Protein AF-A0A6V7M4A4-F1 (afdb_monomer_lite)

Secondary structure (DSSP, 8-state):
---------HHHH-TTEEEEEEE-TT--EEEEEEEEE-SSEEEEEETTSPPEEEEGGGEEEEEEETTEEEEEE-TTSTT-SEEEEEE-TTHHHHHHHHHHHH-

InterPro domains:
  IPR002404 IRS-type PTB domain [PF02174] (30-103)
  IPR002404 IRS-type PTB domain [PS51064] (10-103)
  IPR002404 IRS-type PTB domain [SM00310] (15-103)
  IPR011993 PH-like domain superfamily [G3DSA:2.30.29.30] (2-103)
  IPR038742 FRS2, PTB domain [cd01202] (12-103)
  IPR050996 Docking Protein Family (DOK) [PTHR21258] (32-103)

Organism: NCBI:txid1563983

Radius of gyration: 14.36 Å; chains: 1; bounding box: 38×28×46 Å

Structure (mmCIF, N/CA/C/O backbone):
data_AF-A0A6V7M4A4-F1
#
_entry.id   AF-A0A6V7M4A4-F1
#
loop_
_atom_site.group_PDB
_atom_site.id
_atom_site.type_symbol
_atom_site.label_atom_id
_atom_site.label_alt_id
_atom_site.label_comp_id
_atom_site.label_asym_id
_atom_site.label_entity_id
_atom_site.label_seq_id
_atom_site.pdbx_PDB_ins_code
_atom_site.Cartn_x
_atom_site.Cartn_y
_atom_site.Cartn_z
_atom_site.occupancy
_atom_site.B_iso_or_equiv
_atom_site.auth_seq_id
_atom_site.auth_comp_id
_atom_site.auth_asym_id
_atom_site.auth_atom_id
_atom_site.pdbx_PDB_model_num
ATOM 1 N N . MET A 1 1 ? 20.44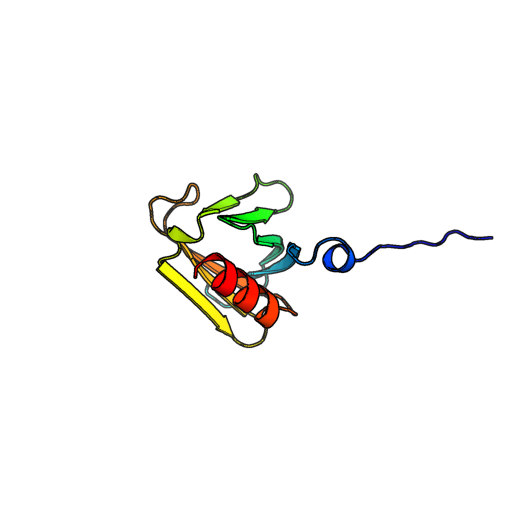4 -15.834 34.742 1.00 57.62 1 MET A N 1
ATOM 2 C CA . MET A 1 1 ? 20.028 -16.437 33.457 1.00 57.62 1 MET A CA 1
ATOM 3 C C . MET A 1 1 ? 18.614 -15.976 33.172 1.00 57.62 1 MET A C 1
ATOM 5 O O . MET A 1 1 ? 17.781 -16.136 34.049 1.00 57.62 1 MET A O 1
ATOM 9 N N . GLY A 1 2 ? 18.360 -15.350 32.024 1.00 44.31 2 GLY A N 1
ATOM 10 C CA . GLY A 1 2 ? 17.016 -14.867 31.694 1.00 44.31 2 GLY A CA 1
ATOM 11 C C . GLY A 1 2 ? 16.991 -13.750 30.659 1.00 44.31 2 GLY A C 1
ATOM 12 O O . GLY A 1 2 ? 16.258 -12.785 30.820 1.00 44.31 2 GLY A O 1
ATOM 13 N N . CYS A 1 3 ? 17.801 -13.846 29.606 1.00 52.66 3 CYS A N 1
ATOM 14 C CA . CYS A 1 3 ? 17.575 -13.079 28.387 1.00 52.66 3 CYS A CA 1
ATOM 15 C C . CYS A 1 3 ? 16.368 -13.704 27.668 1.00 52.66 3 CYS A C 1
ATOM 17 O O . CYS A 1 3 ? 16.522 -14.518 26.761 1.00 52.66 3 CYS A O 1
ATOM 19 N N . VAL A 1 4 ? 15.153 -13.367 28.109 1.00 48.94 4 VAL A N 1
ATOM 20 C CA . VAL A 1 4 ? 13.940 -13.632 27.328 1.00 48.94 4 VAL A CA 1
ATOM 21 C C . VAL A 1 4 ? 13.927 -12.644 26.176 1.00 48.94 4 VAL A C 1
ATOM 23 O O . VAL A 1 4 ? 13.483 -11.505 26.278 1.00 48.94 4 VAL A O 1
ATOM 26 N N . ASN A 1 5 ? 14.510 -13.095 25.073 1.00 49.03 5 ASN A N 1
ATOM 27 C CA . ASN A 1 5 ? 14.465 -12.448 23.778 1.00 49.03 5 ASN A CA 1
ATOM 28 C C . ASN A 1 5 ? 13.033 -12.589 23.230 1.00 49.03 5 ASN A C 1
ATOM 30 O O . ASN A 1 5 ? 12.795 -13.311 22.265 1.00 49.03 5 ASN A O 1
ATOM 34 N N . SER A 1 6 ? 12.061 -11.944 23.878 1.00 48.03 6 SER A N 1
ATOM 35 C CA . SER A 1 6 ? 10.698 -11.835 23.371 1.00 48.03 6 SER A CA 1
ATOM 36 C C . SER A 1 6 ? 10.734 -10.865 22.201 1.00 48.03 6 SER A C 1
ATOM 38 O O . SER A 1 6 ? 10.448 -9.679 22.337 1.00 48.03 6 SER A O 1
ATOM 40 N N . ARG A 1 7 ? 11.127 -11.364 21.027 1.00 51.69 7 ARG A N 1
ATOM 41 C CA . ARG A 1 7 ? 10.694 -10.763 19.770 1.00 51.69 7 ARG A CA 1
ATOM 42 C C . ARG A 1 7 ? 9.189 -10.992 19.721 1.00 51.69 7 ARG A C 1
ATOM 44 O O . ARG A 1 7 ? 8.749 -11.976 19.148 1.00 51.69 7 ARG A O 1
ATOM 51 N N . THR A 1 8 ? 8.423 -10.164 20.430 1.00 48.88 8 THR A N 1
ATOM 52 C CA . THR A 1 8 ? 6.979 -10.072 20.232 1.00 48.88 8 THR A CA 1
ATOM 53 C C . THR A 1 8 ? 6.791 -9.843 18.747 1.00 48.88 8 THR A C 1
ATOM 55 O O . THR A 1 8 ? 7.244 -8.818 18.222 1.00 48.88 8 THR A O 1
ATOM 58 N N . ASP A 1 9 ? 6.239 -10.840 18.066 1.00 53.22 9 ASP A N 1
ATOM 59 C CA . ASP A 1 9 ? 5.902 -10.724 16.663 1.00 53.22 9 ASP A CA 1
ATOM 60 C C . ASP A 1 9 ? 4.962 -9.517 16.567 1.00 53.22 9 ASP A C 1
ATOM 62 O O . ASP A 1 9 ? 3.990 -9.405 17.314 1.00 53.22 9 ASP A O 1
ATOM 66 N N . ILE A 1 10 ? 5.296 -8.527 15.736 1.00 56.62 10 ILE A N 1
ATOM 67 C CA . ILE A 1 10 ? 4.541 -7.257 15.662 1.00 56.62 10 ILE A CA 1
ATOM 68 C C . ILE A 1 10 ? 3.057 -7.535 15.348 1.00 56.62 10 ILE A C 1
ATOM 70 O O . ILE A 1 10 ? 2.179 -6.764 15.736 1.00 56.62 10 ILE A O 1
ATOM 74 N N . ASN A 1 11 ? 2.802 -8.674 14.702 1.00 52.06 11 ASN A N 1
ATOM 75 C CA . ASN A 1 11 ? 1.493 -9.196 14.346 1.00 52.06 11 ASN A CA 1
ATOM 76 C C . ASN A 1 11 ? 0.648 -9.663 15.558 1.00 52.06 11 ASN A C 1
ATOM 78 O O . ASN A 1 11 ? -0.572 -9.726 15.425 1.00 52.06 11 ASN A O 1
ATOM 82 N N . ASP A 1 12 ? 1.252 -9.985 16.713 1.00 53.69 12 ASP A N 1
ATOM 83 C CA . ASP A 1 12 ? 0.536 -10.347 17.956 1.00 53.69 12 ASP A CA 1
ATOM 84 C C . ASP A 1 12 ? 0.098 -9.112 18.757 1.00 53.69 12 ASP A C 1
ATOM 86 O O . ASP A 1 12 ? -0.881 -9.154 19.499 1.00 53.69 12 ASP A O 1
ATOM 90 N N . LEU A 1 13 ? 0.817 -7.996 18.602 1.00 60.19 13 LEU A N 1
ATOM 91 C CA . LEU A 1 13 ? 0.525 -6.745 19.308 1.00 60.19 13 LEU A CA 1
ATOM 92 C C . LEU A 1 13 ? -0.435 -5.840 18.521 1.00 60.19 13 LEU A C 1
ATOM 94 O O . LEU A 1 13 ? -1.180 -5.061 19.114 1.00 60.19 13 LEU A O 1
ATOM 98 N N . HIS A 1 14 ? -0.424 -5.940 17.189 1.00 69.62 14 HIS A N 1
ATOM 99 C CA . HIS A 1 14 ? -1.228 -5.099 16.309 1.00 69.62 14 HIS A CA 1
ATOM 100 C C . HIS A 1 14 ? -1.940 -5.945 15.244 1.00 69.62 14 HIS A C 1
ATOM 102 O O . HIS A 1 14 ? -1.364 -6.181 14.181 1.00 69.62 14 HIS A O 1
ATOM 108 N N . PRO A 1 15 ? -3.210 -6.346 15.464 1.00 77.50 15 PRO A N 1
ATOM 109 C CA . PRO A 1 15 ? -3.968 -7.153 14.496 1.00 77.50 15 PRO A CA 1
ATOM 110 C C . PRO A 1 15 ? -4.192 -6.443 13.151 1.00 77.50 15 PRO A C 1
ATOM 112 O O . PRO A 1 15 ? -4.533 -7.080 12.160 1.00 77.50 15 PRO A O 1
ATOM 115 N N . ASN A 1 16 ? -3.970 -5.129 13.119 1.00 86.88 16 ASN A N 1
ATOM 116 C CA . ASN A 1 16 ? -4.138 -4.275 11.954 1.00 86.88 16 ASN A CA 1
ATOM 117 C C . ASN A 1 16 ? -2.837 -4.059 11.161 1.00 86.88 16 ASN A C 1
ATOM 119 O O . ASN A 1 16 ? -2.862 -3.365 10.148 1.00 86.88 16 ASN A O 1
ATOM 123 N N . ILE A 1 17 ? -1.697 -4.605 11.606 1.00 89.50 17 ILE A N 1
ATOM 124 C CA . ILE A 1 17 ? -0.399 -4.463 10.932 1.00 89.50 17 ILE A CA 1
ATOM 125 C C . ILE A 1 17 ? 0.060 -5.828 10.435 1.00 89.50 17 ILE A C 1
ATOM 127 O O . ILE A 1 17 ? 0.222 -6.761 11.213 1.00 89.50 17 ILE A O 1
ATOM 131 N N . PHE A 1 18 ? 0.350 -5.904 9.141 1.00 90.06 18 PHE A N 1
ATOM 132 C CA . PHE A 1 18 ? 0.769 -7.119 8.463 1.00 90.06 18 PHE A CA 1
ATOM 133 C C . PHE A 1 18 ? 2.176 -6.950 7.911 1.00 90.06 18 PHE A C 1
ATOM 135 O O . PHE A 1 18 ? 2.489 -5.975 7.220 1.00 90.06 18 PHE A O 1
ATOM 142 N N . GLN A 1 19 ? 3.047 -7.917 8.182 1.00 89.81 19 GLN A N 1
ATOM 143 C CA . G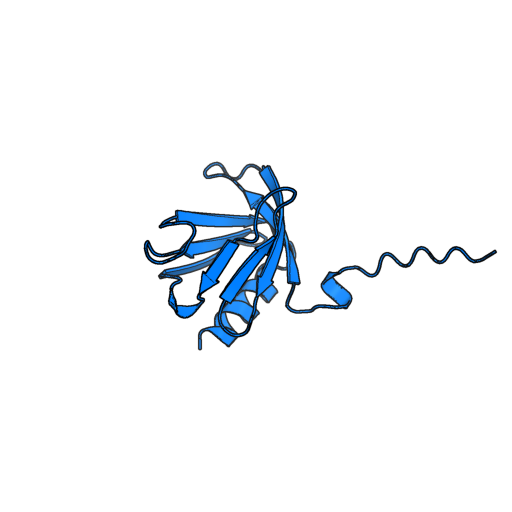LN A 1 19 ? 4.329 -7.984 7.495 1.00 89.81 19 GLN A CA 1
ATOM 144 C C . GLN A 1 19 ? 4.117 -8.457 6.056 1.00 89.81 19 GLN A C 1
ATOM 146 O O . GLN A 1 19 ? 3.504 -9.497 5.809 1.00 89.81 19 GLN A O 1
ATOM 151 N N . VAL A 1 20 ? 4.624 -7.676 5.104 1.00 91.88 20 VAL A N 1
ATOM 152 C CA . VAL A 1 20 ? 4.438 -7.933 3.677 1.00 91.88 20 VAL A CA 1
ATOM 153 C C . VAL A 1 20 ? 5.749 -7.819 2.909 1.00 91.88 20 VAL A C 1
ATOM 155 O O . VAL A 1 20 ? 6.676 -7.133 3.333 1.00 91.88 20 VAL A O 1
ATOM 158 N N . MET A 1 21 ? 5.833 -8.457 1.750 1.00 91.94 21 MET A N 1
ATOM 159 C CA . MET A 1 21 ? 6.930 -8.297 0.797 1.00 91.94 21 MET A CA 1
ATOM 160 C C . MET A 1 21 ? 6.382 -7.630 -0.458 1.00 91.94 21 MET A C 1
ATOM 162 O O . MET A 1 21 ? 5.450 -8.143 -1.064 1.00 91.94 21 MET A O 1
ATOM 166 N N . ASN A 1 22 ? 6.942 -6.488 -0.845 1.00 89.69 22 ASN A N 1
ATOM 167 C CA . ASN A 1 22 ? 6.602 -5.825 -2.101 1.00 89.69 22 ASN A CA 1
ATOM 168 C C . ASN A 1 22 ? 6.952 -6.751 -3.272 1.00 89.69 22 ASN A C 1
ATOM 170 O O . ASN A 1 22 ? 8.062 -7.292 -3.277 1.00 89.69 22 ASN A O 1
ATOM 174 N N . VAL A 1 23 ? 6.027 -6.943 -4.212 1.00 90.62 23 VAL A N 1
ATOM 175 C CA . VAL A 1 23 ? 6.256 -7.750 -5.417 1.00 90.62 23 VAL A CA 1
ATOM 176 C C . VAL A 1 23 ? 6.165 -6.883 -6.670 1.00 90.62 23 VAL A C 1
ATOM 178 O O . VAL A 1 23 ? 5.401 -5.920 -6.700 1.00 90.62 23 VAL A O 1
ATOM 181 N N . ASP A 1 24 ? 6.976 -7.194 -7.681 1.00 86.25 24 ASP A N 1
ATOM 182 C CA . ASP A 1 24 ? 6.933 -6.508 -8.979 1.00 86.25 24 ASP A CA 1
ATOM 183 C C . ASP A 1 24 ? 5.841 -7.075 -9.911 1.00 86.25 24 ASP A C 1
ATOM 185 O O . ASP A 1 24 ? 5.166 -8.053 -9.583 1.00 86.25 24 ASP A O 1
ATOM 189 N N . ASP A 1 25 ? 5.685 -6.476 -11.097 1.00 81.38 25 ASP A N 1
ATOM 190 C CA . ASP A 1 25 ? 4.749 -6.929 -12.140 1.00 81.38 25 ASP A CA 1
ATOM 191 C C . ASP A 1 25 ? 5.031 -8.358 -12.649 1.00 81.38 25 ASP A C 1
ATOM 193 O O . ASP A 1 25 ? 4.166 -8.985 -13.260 1.00 81.38 25 ASP A O 1
ATOM 197 N N . PHE A 1 26 ? 6.232 -8.888 -12.396 1.00 82.12 26 PHE A N 1
ATOM 198 C CA . PHE A 1 26 ? 6.638 -10.250 -12.741 1.00 82.12 26 PHE A CA 1
ATOM 199 C C . PHE A 1 26 ? 6.449 -11.238 -11.573 1.00 82.12 26 PHE A C 1
ATOM 201 O O . PHE A 1 26 ? 6.712 -12.429 -11.735 1.00 82.12 26 PHE A O 1
ATOM 208 N N . GLY A 1 27 ? 5.991 -10.772 -10.404 1.00 79.62 27 GLY A N 1
ATOM 209 C CA . GLY A 1 27 ? 5.790 -11.578 -9.198 1.00 79.62 27 GLY A CA 1
ATOM 210 C C . GLY A 1 27 ? 7.053 -11.821 -8.364 1.00 79.62 27 GLY A C 1
ATOM 211 O O . GLY A 1 27 ? 7.024 -12.631 -7.434 1.00 79.62 27 GLY A O 1
ATOM 212 N N . ASN A 1 28 ? 8.163 -11.136 -8.648 1.00 86.81 28 ASN A N 1
ATOM 213 C CA . ASN A 1 28 ? 9.393 -11.265 -7.871 1.00 86.81 28 ASN A CA 1
ATOM 214 C C . ASN A 1 28 ? 9.307 -10.482 -6.562 1.00 86.81 28 ASN A C 1
ATOM 216 O O . ASN A 1 28 ? 8.831 -9.349 -6.519 1.00 86.81 28 ASN A O 1
ATOM 220 N N . LEU A 1 29 ? 9.846 -11.062 -5.488 1.00 87.50 29 LEU A N 1
ATOM 221 C CA . LEU A 1 29 ? 9.910 -10.412 -4.181 1.00 87.50 29 LEU A CA 1
ATOM 222 C C . LEU A 1 29 ? 11.014 -9.347 -4.169 1.00 87.50 29 LEU A C 1
ATOM 224 O O . LEU A 1 29 ? 12.194 -9.664 -4.294 1.00 87.50 29 LEU A O 1
ATOM 228 N N . LEU A 1 30 ? 10.633 -8.089 -3.962 1.00 86.25 30 LEU A N 1
ATOM 229 C CA . LEU A 1 30 ? 11.548 -6.950 -3.946 1.00 86.25 30 LEU A CA 1
ATOM 230 C C . LEU A 1 30 ? 12.060 -6.635 -2.541 1.00 86.25 30 LEU A C 1
ATOM 232 O O . LEU A 1 30 ? 13.252 -6.706 -2.251 1.00 86.25 30 LEU A O 1
ATOM 236 N N . THR A 1 31 ? 11.177 -6.173 -1.656 1.00 86.06 31 THR A N 1
ATOM 237 C CA . THR A 1 31 ? 11.585 -5.611 -0.361 1.00 86.06 31 THR A CA 1
ATOM 238 C C . THR A 1 31 ? 10.514 -5.844 0.689 1.00 86.06 31 THR A C 1
ATOM 240 O O . THR A 1 31 ? 9.328 -5.661 0.429 1.00 86.06 31 THR A O 1
ATOM 243 N N . SER A 1 32 ? 10.938 -6.19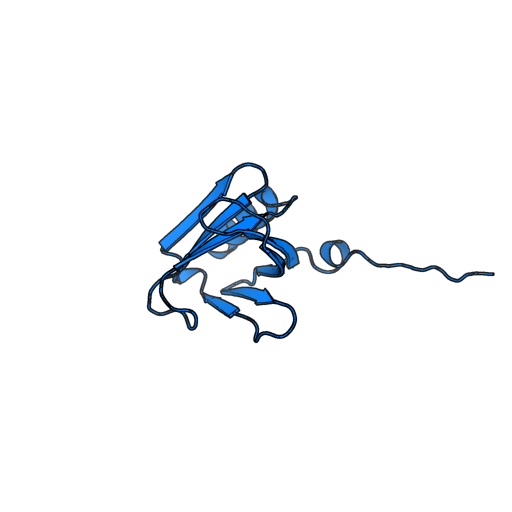5 1.902 1.00 89.81 32 SER A N 1
ATOM 244 C CA . SER A 1 32 ? 10.051 -6.308 3.058 1.00 89.81 32 SER A CA 1
ATOM 245 C C . SER A 1 32 ? 9.512 -4.942 3.486 1.00 89.81 32 SER A C 1
ATOM 247 O O . SER A 1 32 ? 10.273 -3.977 3.621 1.00 89.81 32 SER A O 1
ATOM 249 N N . GLY A 1 33 ? 8.223 -4.881 3.782 1.00 90.12 33 GLY A N 1
ATOM 250 C CA . GLY A 1 33 ? 7.532 -3.737 4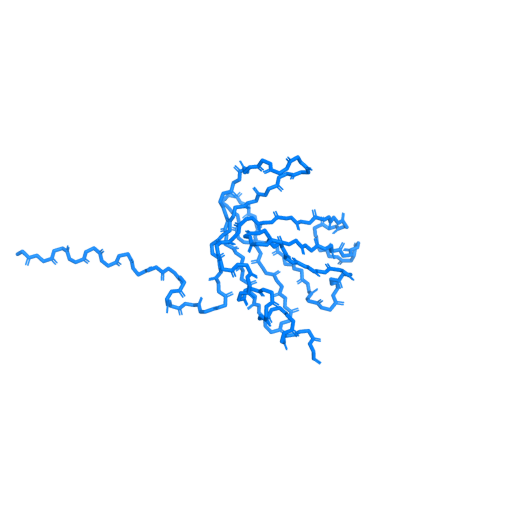.352 1.00 90.12 33 GLY A CA 1
ATOM 251 C C . GLY A 1 33 ? 6.511 -4.171 5.400 1.00 90.12 33 GLY A C 1
ATOM 252 O O . GLY A 1 33 ? 6.338 -5.355 5.689 1.00 90.12 33 GLY A O 1
ATOM 253 N N . ARG A 1 34 ? 5.834 -3.191 5.990 1.00 91.00 34 ARG A N 1
ATOM 254 C CA . ARG A 1 34 ? 4.673 -3.424 6.854 1.00 91.00 34 ARG A CA 1
ATOM 255 C C . ARG A 1 34 ? 3.484 -2.700 6.262 1.00 91.00 34 ARG A C 1
ATOM 257 O O . ARG A 1 34 ? 3.607 -1.516 5.959 1.00 91.00 34 ARG A O 1
ATOM 264 N N . LEU A 1 35 ? 2.379 -3.403 6.084 1.00 91.88 35 LEU A N 1
ATOM 265 C CA . LEU A 1 35 ? 1.125 -2.844 5.612 1.00 91.88 35 LEU A CA 1
ATOM 266 C C . LEU A 1 35 ? 0.168 -2.763 6.799 1.00 91.88 35 LEU A C 1
ATOM 268 O O . LEU A 1 35 ? -0.180 -3.778 7.389 1.00 91.88 35 LEU A O 1
ATOM 272 N N . GLU A 1 36 ? -0.200 -1.550 7.177 1.00 92.38 36 GLU A N 1
ATOM 273 C CA . GLU A 1 36 ? -1.168 -1.266 8.229 1.00 92.38 36 GLU A CA 1
ATOM 274 C C . GLU A 1 36 ? -2.518 -0.933 7.599 1.00 92.38 36 GLU A C 1
ATOM 276 O O . GLU A 1 36 ? -2.590 -0.145 6.655 1.00 92.38 36 GLU A O 1
ATOM 281 N N . VAL A 1 37 ? -3.582 -1.529 8.124 1.00 91.50 37 VAL A N 1
ATOM 282 C CA . VAL A 1 37 ? -4.962 -1.258 7.729 1.00 91.50 37 VAL A CA 1
ATOM 283 C C . VAL A 1 37 ? -5.618 -0.451 8.841 1.00 91.50 37 VAL A C 1
ATOM 285 O O . VAL A 1 37 ? -5.837 -0.961 9.936 1.00 91.50 37 VAL A O 1
ATOM 288 N N . THR A 1 38 ? -5.912 0.817 8.583 1.00 90.38 38 THR A N 1
ATOM 289 C CA . THR A 1 38 ? -6.676 1.656 9.512 1.00 90.38 38 THR A CA 1
ATOM 290 C C . THR A 1 38 ? -8.154 1.657 9.130 1.00 90.38 38 THR A C 1
ATOM 292 O O . THR A 1 38 ? -8.547 1.107 8.103 1.00 90.38 38 THR A O 1
ATOM 295 N N . GLU A 1 39 ? -8.977 2.331 9.930 1.00 87.56 39 GLU A N 1
ATOM 296 C CA . GLU A 1 39 ? -10.412 2.499 9.665 1.00 87.56 39 GLU A CA 1
ATOM 297 C C . GLU A 1 39 ? -10.719 3.267 8.371 1.00 87.56 39 GLU A C 1
ATOM 299 O O . GLU A 1 39 ? -11.844 3.267 7.888 1.00 87.56 39 GLU A O 1
ATOM 304 N N . SER A 1 40 ? -9.744 3.984 7.808 1.00 88.81 40 SER A N 1
ATOM 305 C CA . SER A 1 40 ? -9.964 4.844 6.639 1.00 88.81 40 SER A CA 1
ATOM 306 C C . SER A 1 40 ? -8.870 4.764 5.583 1.00 88.81 40 SER A C 1
ATOM 308 O O . SER A 1 40 ? -9.109 5.171 4.443 1.00 88.81 40 SER A O 1
ATOM 310 N N . ASP A 1 41 ? -7.693 4.228 5.911 1.00 91.06 41 ASP A N 1
ATOM 311 C CA . ASP A 1 41 ? -6.507 4.256 5.061 1.00 91.06 41 ASP A CA 1
ATOM 312 C C . ASP A 1 41 ? -5.690 2.955 5.159 1.00 91.06 41 ASP A C 1
ATOM 314 O O . ASP A 1 41 ? -5.526 2.363 6.220 1.00 91.06 41 ASP A O 1
ATOM 318 N N . LEU A 1 42 ? -5.080 2.553 4.047 1.00 91.06 42 LEU A N 1
ATOM 319 C CA . LEU A 1 42 ? -3.967 1.608 4.012 1.00 91.06 42 LEU A CA 1
ATOM 320 C C . LEU A 1 42 ? -2.651 2.367 4.114 1.00 91.06 42 LEU A C 1
ATOM 322 O O . LEU A 1 42 ? -2.414 3.288 3.333 1.00 91.06 42 LEU A O 1
ATOM 326 N N . VAL A 1 43 ? -1.767 1.964 5.024 1.00 91.75 43 VAL A N 1
ATOM 327 C CA . VAL A 1 43 ? -0.464 2.602 5.229 1.00 91.75 43 VAL A CA 1
ATOM 328 C C . VAL A 1 43 ? 0.671 1.600 5.030 1.00 91.75 43 VAL A C 1
ATOM 330 O O . VAL A 1 43 ? 0.831 0.667 5.809 1.00 91.75 43 VAL A O 1
ATOM 333 N N . LEU A 1 44 ? 1.505 1.797 4.007 1.00 91.12 44 LEU A N 1
ATOM 334 C CA . LEU A 1 44 ? 2.706 0.988 3.784 1.00 91.12 44 LEU A CA 1
ATOM 335 C C . LEU A 1 44 ? 3.946 1.673 4.358 1.00 91.12 44 LEU A C 1
ATOM 337 O O . LEU A 1 44 ? 4.369 2.734 3.893 1.00 91.12 44 LEU A O 1
ATOM 341 N N . TYR A 1 45 ? 4.605 0.984 5.279 1.00 90.06 45 TYR A N 1
ATOM 342 C CA . TYR A 1 45 ? 5.909 1.334 5.823 1.00 90.06 45 TYR A CA 1
ATOM 343 C C . TYR A 1 45 ? 7.009 0.552 5.105 1.00 90.06 45 TYR A C 1
ATOM 345 O O . TYR A 1 45 ? 7.116 -0.668 5.238 1.00 90.06 45 TYR A O 1
ATOM 353 N N . GLN A 1 46 ? 7.863 1.267 4.376 1.00 87.12 46 GLN A N 1
ATOM 354 C CA . GLN A 1 46 ? 9.043 0.711 3.709 1.00 87.12 46 GLN A CA 1
ATOM 355 C C . GLN A 1 46 ? 10.320 1.209 4.385 1.00 87.12 46 GLN A C 1
ATOM 357 O O . GLN A 1 46 ? 10.382 2.335 4.883 1.00 87.12 46 GLN A O 1
ATOM 362 N N . ARG A 1 47 ? 11.372 0.387 4.377 1.00 82.19 47 ARG A N 1
ATOM 36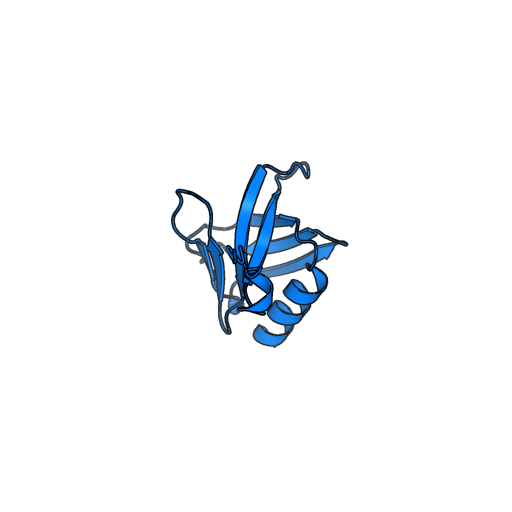3 C CA . ARG A 1 47 ? 12.650 0.763 4.988 1.00 82.19 47 ARG A CA 1
ATOM 364 C C . ARG A 1 47 ? 13.304 1.904 4.200 1.00 82.19 47 ARG A C 1
ATOM 366 O O . ARG A 1 47 ? 13.540 1.773 3.005 1.00 82.19 47 ARG A O 1
ATOM 373 N N . GLY A 1 48 ? 13.593 3.018 4.874 1.00 81.50 48 GLY A N 1
ATOM 374 C CA . GLY A 1 48 ? 14.268 4.177 4.274 1.00 81.50 48 GLY A CA 1
ATOM 375 C C . GLY A 1 48 ? 13.394 5.049 3.363 1.00 81.50 48 GLY A C 1
ATOM 376 O O . GLY A 1 48 ? 13.915 5.958 2.724 1.00 81.50 48 GLY A O 1
ATOM 377 N N . LYS A 1 49 ? 12.077 4.807 3.301 1.00 84.75 49 LYS A N 1
ATOM 378 C CA . LYS A 1 49 ? 11.121 5.638 2.553 1.00 84.75 49 LYS A CA 1
ATOM 379 C C . LYS A 1 49 ? 10.030 6.167 3.480 1.00 84.75 49 LYS A C 1
ATOM 381 O O . LYS A 1 49 ? 9.777 5.611 4.546 1.00 84.75 49 LYS A O 1
ATOM 386 N N . ARG A 1 50 ? 9.374 7.251 3.062 1.00 86.25 50 ARG A N 1
ATOM 387 C CA . ARG A 1 50 ? 8.209 7.781 3.780 1.00 86.25 50 ARG A CA 1
ATOM 388 C C . ARG A 1 50 ? 7.039 6.788 3.698 1.00 86.25 50 ARG A C 1
ATOM 390 O O . ARG A 1 50 ? 6.889 6.150 2.652 1.00 86.25 50 ARG A O 1
ATOM 397 N N . PRO A 1 51 ? 6.219 6.670 4.757 1.00 89.06 51 PRO A N 1
ATOM 398 C CA . PRO A 1 51 ? 5.026 5.837 4.723 1.00 89.06 51 PRO A CA 1
ATOM 399 C C . PRO A 1 51 ? 4.079 6.297 3.619 1.00 89.06 51 PRO A C 1
ATOM 401 O O . PRO A 1 51 ? 3.802 7.492 3.490 1.00 89.06 51 PRO A O 1
ATOM 404 N N . LEU A 1 52 ? 3.598 5.350 2.825 1.00 88.31 52 LEU A N 1
ATOM 405 C CA . LEU A 1 52 ? 2.628 5.611 1.770 1.00 88.31 52 LEU A CA 1
ATOM 406 C C . LEU A 1 52 ? 1.235 5.375 2.327 1.00 88.31 52 LEU A C 1
ATOM 408 O O . LEU A 1 52 ? 1.021 4.353 2.964 1.00 88.31 52 LEU A O 1
ATOM 412 N N . LYS A 1 53 ? 0.314 6.310 2.101 1.00 89.56 53 LYS A N 1
ATOM 413 C CA . LYS A 1 53 ? -1.066 6.219 2.581 1.00 89.56 53 LYS A CA 1
ATOM 414 C C . LYS A 1 53 ? -2.023 6.190 1.399 1.00 89.56 53 LYS A C 1
ATOM 416 O O . LYS A 1 53 ? -1.929 7.042 0.513 1.00 89.56 53 LYS A O 1
ATOM 421 N N . TRP A 1 54 ? -2.943 5.239 1.406 1.00 91.00 54 TRP A N 1
ATOM 422 C CA . TRP A 1 54 ? -4.011 5.127 0.426 1.00 91.00 54 TRP A CA 1
ATOM 423 C C . TRP A 1 54 ? -5.351 5.103 1.151 1.00 91.00 54 TRP A C 1
ATOM 425 O O . TRP A 1 54 ? -5.639 4.121 1.830 1.00 91.00 54 TRP A O 1
ATOM 435 N N . PRO A 1 55 ? -6.193 6.131 0.983 1.00 89.81 55 PRO A N 1
ATOM 436 C CA . PRO A 1 55 ? -7.540 6.100 1.527 1.00 89.81 55 PRO A CA 1
ATOM 437 C C . PRO A 1 55 ? -8.296 4.893 0.976 1.00 89.81 55 PRO A C 1
ATOM 439 O O . PRO A 1 55 ? -8.359 4.713 -0.243 1.00 89.81 55 PRO A O 1
ATOM 442 N N . LEU A 1 56 ? -8.902 4.099 1.855 1.00 88.31 56 LEU A N 1
ATOM 443 C CA . LEU A 1 56 ? -9.672 2.902 1.508 1.00 88.31 56 LEU A CA 1
ATOM 444 C C . LEU A 1 56 ? -10.774 3.221 0.486 1.00 88.31 56 LEU A C 1
ATOM 446 O O . LEU A 1 56 ? -10.937 2.527 -0.512 1.00 88.31 56 LEU A O 1
ATOM 450 N N . ARG A 1 57 ? -11.423 4.379 0.649 1.00 84.88 57 ARG A N 1
ATOM 451 C CA . ARG A 1 57 ? -12.438 4.921 -0.275 1.00 84.88 57 ARG A CA 1
ATOM 452 C C . ARG A 1 57 ? -11.910 5.287 -1.670 1.00 84.88 57 ARG A C 1
ATOM 454 O O . ARG A 1 57 ? -12.696 5.548 -2.576 1.00 84.88 57 ARG A O 1
ATOM 461 N N . CYS A 1 58 ? -10.593 5.391 -1.846 1.00 83.25 58 CYS A N 1
ATOM 462 C CA . CYS A 1 58 ? -9.948 5.711 -3.124 1.00 83.25 58 CYS A CA 1
ATOM 463 C C . CYS A 1 58 ? -9.387 4.476 -3.842 1.00 83.25 58 CYS A C 1
ATOM 465 O O . CYS A 1 58 ? -8.884 4.616 -4.965 1.00 83.25 58 CYS A O 1
ATOM 467 N N . LEU A 1 59 ? -9.456 3.297 -3.218 1.00 86.31 59 LEU A N 1
ATOM 468 C CA . LEU A 1 59 ? -9.115 2.038 -3.862 1.00 86.31 59 LEU A CA 1
ATOM 469 C C . LEU A 1 59 ? -10.180 1.725 -4.907 1.00 86.31 59 LEU A C 1
ATOM 471 O O . LEU A 1 59 ? -11.373 1.716 -4.620 1.00 86.31 59 LEU A O 1
ATOM 475 N N . ARG A 1 60 ? -9.747 1.501 -6.145 1.00 85.62 60 ARG A N 1
ATOM 476 C CA . ARG A 1 60 ? -10.665 1.162 -7.240 1.00 85.62 60 ARG A CA 1
ATOM 477 C C . ARG A 1 60 ? -10.987 -0.318 -7.250 1.00 85.62 60 ARG A C 1
ATOM 479 O O . ARG A 1 60 ? -12.099 -0.712 -7.582 1.00 85.62 60 ARG A O 1
ATOM 486 N N . ARG A 1 61 ? -9.971 -1.123 -6.954 1.00 87.88 61 ARG A N 1
ATOM 487 C CA . ARG A 1 61 ? -10.009 -2.580 -6.964 1.00 87.88 61 ARG A CA 1
ATOM 488 C C . ARG A 1 61 ? -9.062 -3.069 -5.881 1.00 87.88 61 ARG A C 1
ATOM 490 O O . ARG A 1 61 ? -7.992 -2.493 -5.707 1.00 87.88 61 ARG A O 1
ATOM 497 N N . TYR A 1 62 ? -9.449 -4.113 -5.174 1.00 90.56 62 TYR A N 1
ATOM 498 C CA . TYR A 1 62 ? -8.607 -4.820 -4.219 1.00 90.56 62 TYR A CA 1
ATOM 499 C C . TYR A 1 62 ? -8.954 -6.304 -4.296 1.00 90.56 62 TYR A C 1
ATOM 501 O O . TYR A 1 62 ? -10.070 -6.670 -4.667 1.00 90.56 62 TYR A O 1
ATOM 509 N N . GLY A 1 63 ? -7.987 -7.157 -4.001 1.00 90.88 63 GLY A N 1
ATOM 510 C CA . GLY A 1 63 ? -8.136 -8.600 -4.080 1.00 90.88 63 GLY A CA 1
ATOM 511 C C . GLY A 1 63 ? -6.941 -9.297 -3.459 1.00 90.88 63 GLY A C 1
ATOM 512 O O . GLY A 1 63 ? -5.915 -8.679 -3.174 1.00 90.88 63 GLY A O 1
ATOM 513 N N . TYR A 1 64 ? -7.071 -10.596 -3.250 1.00 91.81 64 TYR A N 1
ATOM 514 C CA . TYR A 1 64 ? -5.955 -11.426 -2.837 1.00 91.81 64 TYR A CA 1
ATOM 515 C C . TYR A 1 64 ? -5.975 -12.752 -3.593 1.00 91.81 64 TYR A C 1
ATOM 517 O O . TYR A 1 64 ? -7.037 -13.226 -3.989 1.00 91.81 64 TYR A O 1
ATOM 525 N N . ASP A 1 65 ? -4.795 -13.324 -3.796 1.00 89.06 65 ASP A N 1
ATOM 526 C CA . ASP A 1 65 ? -4.580 -14.636 -4.388 1.00 89.06 65 ASP A CA 1
ATOM 527 C C . ASP A 1 65 ? -3.637 -15.434 -3.488 1.00 89.06 65 ASP A C 1
ATOM 529 O O . ASP A 1 65 ? -2.451 -15.123 -3.396 1.00 89.06 65 ASP A O 1
ATOM 533 N N . SER A 1 66 ? -4.175 -16.432 -2.783 1.00 85.88 66 SER A N 1
ATOM 534 C CA . SER A 1 66 ? -3.467 -17.255 -1.789 1.00 85.88 66 SER A CA 1
ATOM 535 C C . SER A 1 66 ? -2.696 -16.436 -0.738 1.00 85.88 66 SER A C 1
ATOM 537 O O . SER A 1 66 ? -3.239 -16.107 0.311 1.00 85.88 66 SER A O 1
ATOM 539 N N . GLU A 1 67 ? -1.445 -16.071 -1.025 1.00 89.00 67 GLU A N 1
ATOM 540 C CA . GLU A 1 67 ? -0.564 -15.281 -0.158 1.00 89.00 67 GLU A CA 1
ATOM 541 C C . GLU A 1 67 ? -0.213 -13.908 -0.756 1.00 89.00 67 GLU A C 1
ATOM 543 O O . GLU A 1 67 ? 0.703 -13.246 -0.283 1.00 89.00 67 GLU A O 1
ATOM 548 N N . ILE A 1 68 ? -0.863 -13.469 -1.831 1.00 91.00 68 ILE A N 1
ATOM 549 C CA . ILE A 1 68 ? -0.598 -12.189 -2.494 1.00 91.00 68 ILE A CA 1
ATOM 550 C C . ILE A 1 68 ? -1.811 -11.291 -2.322 1.00 91.00 68 ILE A C 1
ATOM 552 O O . ILE A 1 68 ? -2.870 -11.577 -2.856 1.00 91.00 68 ILE A O 1
ATOM 556 N N . PHE A 1 69 ? -1.666 -10.172 -1.626 1.00 92.75 69 PHE A N 1
ATOM 557 C CA . PHE A 1 69 ? -2.668 -9.115 -1.596 1.00 92.75 69 PHE A CA 1
ATOM 558 C C . PHE A 1 69 ? -2.331 -8.059 -2.646 1.00 92.75 69 PHE A C 1
ATOM 560 O O . PHE A 1 69 ? -1.204 -7.567 -2.682 1.00 92.75 69 PHE A O 1
ATOM 567 N N . SER A 1 70 ? -3.292 -7.677 -3.483 1.00 91.81 70 SER A N 1
ATOM 568 C CA . SER A 1 70 ? -3.107 -6.624 -4.478 1.00 91.81 70 SER A CA 1
ATOM 569 C C . SER A 1 70 ? -4.251 -5.617 -4.489 1.00 91.81 70 SER A C 1
ATOM 571 O O . SER A 1 70 ? -5.408 -5.942 -4.223 1.00 91.81 70 SER A O 1
ATOM 573 N N . PHE A 1 71 ? -3.929 -4.364 -4.795 1.00 91.88 71 PHE A N 1
ATOM 574 C CA . PHE A 1 71 ? -4.916 -3.303 -4.938 1.00 91.88 71 PHE A CA 1
ATOM 575 C C . PHE A 1 71 ? -4.496 -2.256 -5.963 1.00 91.88 71 PHE A C 1
ATOM 577 O O . PHE A 1 71 ? -3.315 -2.008 -6.189 1.00 91.88 71 PHE A O 1
ATOM 584 N N . GLU A 1 72 ? -5.486 -1.597 -6.554 1.00 91.38 72 GLU A N 1
ATOM 585 C CA . GLU A 1 72 ? -5.305 -0.469 -7.458 1.00 91.38 72 GLU A CA 1
ATOM 586 C C . GLU A 1 72 ? -5.679 0.833 -6.744 1.00 91.38 72 GLU A C 1
ATOM 588 O O . GLU A 1 72 ? -6.843 1.055 -6.384 1.00 91.38 72 GLU A O 1
ATOM 593 N N . SER A 1 73 ? -4.701 1.726 -6.577 1.00 87.94 73 SER A N 1
ATOM 594 C CA . SER A 1 73 ? -4.958 3.080 -6.091 1.00 87.94 73 SER A CA 1
ATOM 595 C C . SER A 1 73 ? -5.305 4.037 -7.228 1.00 87.94 73 SER A C 1
ATOM 597 O O . SER A 1 73 ? -4.755 3.978 -8.328 1.00 87.94 73 SER A O 1
ATOM 599 N N . GLY A 1 74 ? -6.211 4.979 -6.960 1.00 81.94 74 GLY A N 1
ATOM 600 C CA . GLY A 1 74 ? -6.544 6.039 -7.910 1.00 81.94 74 GLY A CA 1
ATOM 601 C C . GLY A 1 74 ? -5.484 7.148 -8.007 1.00 81.94 74 GLY A C 1
ATOM 602 O O . GLY A 1 74 ? -4.692 7.367 -7.096 1.00 81.94 74 GLY A O 1
ATOM 603 N N . ARG A 1 75 ? -5.556 7.953 -9.081 1.00 75.69 75 ARG A N 1
ATOM 604 C CA . ARG A 1 75 ? -4.674 9.121 -9.345 1.00 75.69 75 ARG A CA 1
ATOM 605 C C . ARG A 1 75 ? -4.690 10.200 -8.253 1.00 75.69 75 ARG A C 1
ATOM 607 O O . ARG A 1 75 ? -3.843 11.081 -8.261 1.00 75.69 75 ARG A O 1
ATOM 614 N N . ARG A 1 76 ? -5.684 10.155 -7.362 1.00 70.81 76 ARG A N 1
ATOM 615 C CA . ARG A 1 76 ? -5.859 11.097 -6.248 1.00 70.81 76 ARG A CA 1
ATOM 616 C C . ARG A 1 76 ? -5.041 10.717 -5.007 1.00 70.81 76 ARG A C 1
ATOM 618 O O . ARG A 1 76 ? -4.982 11.512 -4.077 1.00 70.81 76 ARG A O 1
ATOM 625 N N . CYS A 1 77 ? -4.430 9.531 -4.976 1.00 70.00 77 CYS A N 1
ATOM 626 C CA . CYS A 1 77 ? -3.564 9.117 -3.874 1.00 70.00 77 CYS A CA 1
ATOM 627 C C . CYS A 1 77 ? -2.186 9.786 -3.984 1.00 70.00 77 CYS A C 1
ATOM 629 O O . CYS A 1 77 ? -1.707 10.047 -5.086 1.00 70.00 77 CYS A O 1
ATOM 631 N N . SER A 1 78 ? -1.516 10.023 -2.850 1.00 64.94 78 SER A N 1
ATOM 632 C CA . SER A 1 78 ? -0.201 10.694 -2.797 1.00 64.94 78 SER A CA 1
ATOM 633 C C . SER A 1 78 ? 0.899 9.979 -3.590 1.00 64.94 78 SER A C 1
ATOM 635 O O . SER A 1 78 ? 1.912 10.577 -3.935 1.00 64.94 78 SER A O 1
ATOM 637 N N . THR A 1 79 ? 0.702 8.695 -3.864 1.00 71.31 79 THR A N 1
ATOM 638 C CA . THR A 1 79 ? 1.583 7.815 -4.635 1.00 71.31 79 THR A CA 1
ATOM 639 C C . THR A 1 79 ? 1.297 7.806 -6.136 1.00 71.31 79 THR A C 1
ATOM 641 O O . THR A 1 79 ? 2.106 7.283 -6.897 1.00 71.31 79 THR A O 1
ATOM 644 N N . GLY A 1 80 ? 0.176 8.390 -6.569 1.00 72.25 80 GLY A N 1
ATOM 645 C CA . GLY A 1 80 ? -0.325 8.304 -7.938 1.00 72.25 80 GLY A CA 1
ATOM 646 C C . GLY A 1 80 ? -1.235 7.095 -8.185 1.00 72.25 80 GLY A C 1
ATOM 647 O O . GLY A 1 80 ? -1.615 6.362 -7.269 1.00 72.25 80 GLY A O 1
ATOM 648 N N . ALA A 1 81 ? -1.631 6.916 -9.450 1.00 77.56 81 ALA A N 1
ATOM 649 C CA . ALA A 1 81 ? -2.334 5.707 -9.870 1.00 77.56 81 ALA A CA 1
ATOM 650 C C . ALA A 1 81 ? -1.335 4.580 -10.103 1.00 77.56 81 ALA A C 1
ATOM 652 O O . ALA A 1 81 ? -0.358 4.770 -10.825 1.00 77.56 81 ALA A O 1
ATOM 653 N N . GLY A 1 82 ? -1.614 3.420 -9.525 1.00 85.12 82 GLY A N 1
ATOM 654 C CA . GLY A 1 82 ? -0.770 2.246 -9.657 1.00 85.12 82 GLY A CA 1
ATOM 655 C C . GLY A 1 82 ? -1.446 1.019 -9.070 1.00 85.12 82 GLY A C 1
ATOM 656 O O . GLY A 1 82 ? -2.330 1.130 -8.216 1.00 85.12 82 GLY A O 1
ATOM 657 N N . ILE A 1 83 ? -1.022 -0.140 -9.557 1.00 88.50 83 ILE A N 1
ATOM 658 C CA . ILE A 1 83 ? -1.355 -1.428 -8.964 1.00 88.50 83 ILE A CA 1
ATOM 659 C C . ILE A 1 83 ? -0.215 -1.772 -8.015 1.00 88.50 83 ILE A C 1
ATOM 661 O O . ILE A 1 83 ? 0.956 -1.686 -8.380 1.00 88.50 83 ILE A O 1
ATOM 665 N N . TYR A 1 84 ? -0.566 -2.123 -6.789 1.00 89.25 84 TYR A N 1
ATOM 666 C CA . TYR A 1 84 ? 0.371 -2.579 -5.782 1.00 89.25 84 TYR A CA 1
ATOM 667 C C . TYR A 1 84 ? 0.054 -4.018 -5.445 1.00 89.25 84 TYR A C 1
ATOM 669 O O . TYR A 1 84 ? -1.107 -4.356 -5.227 1.00 89.25 84 TYR A O 1
ATOM 677 N N . ALA A 1 85 ? 1.088 -4.842 -5.368 1.00 91.44 85 ALA A N 1
ATOM 678 C CA . ALA A 1 85 ? 0.974 -6.221 -4.952 1.00 91.44 85 ALA A CA 1
ATOM 679 C C . ALA A 1 85 ? 1.981 -6.501 -3.836 1.00 91.44 85 ALA A C 1
ATOM 681 O O . ALA A 1 85 ? 3.115 -6.013 -3.824 1.00 91.44 85 ALA A O 1
ATOM 682 N N . PHE A 1 86 ? 1.537 -7.284 -2.866 1.00 92.44 86 PHE A N 1
ATOM 683 C CA . PHE A 1 86 ? 2.259 -7.554 -1.643 1.00 92.44 86 PHE A CA 1
ATOM 684 C C . PHE A 1 86 ? 2.083 -9.015 -1.264 1.00 92.44 86 PHE A C 1
ATOM 686 O O . PHE A 1 86 ? 0.966 -9.466 -1.026 1.00 92.44 86 PHE A O 1
ATOM 693 N N . LYS A 1 87 ? 3.185 -9.753 -1.139 1.00 92.00 87 LYS A N 1
ATOM 694 C CA . LYS A 1 87 ? 3.151 -11.098 -0.574 1.00 92.00 87 LYS A CA 1
ATOM 695 C C . LYS A 1 87 ? 3.010 -11.021 0.945 1.00 92.00 87 LYS A C 1
ATOM 697 O O . LYS A 1 87 ? 3.871 -10.456 1.617 1.00 92.00 87 LYS A O 1
ATOM 702 N N . CYS A 1 88 ? 1.941 -11.594 1.480 1.00 89.81 88 CYS A N 1
ATOM 703 C CA . CYS A 1 88 ? 1.626 -11.703 2.894 1.00 89.81 88 CYS A CA 1
ATOM 704 C C . CYS A 1 88 ? 1.054 -13.091 3.197 1.00 89.81 88 CYS A C 1
ATOM 706 O O . CYS A 1 88 ? 0.087 -13.517 2.576 1.00 89.81 88 CYS A O 1
ATOM 708 N N . GLN A 1 89 ? 1.590 -13.771 4.209 1.00 87.00 89 GLN A N 1
ATOM 709 C CA . GLN A 1 89 ? 1.081 -15.085 4.616 1.00 87.00 89 GLN A CA 1
ATOM 710 C C . GLN A 1 89 ? -0.348 -15.031 5.189 1.00 87.00 89 GLN A C 1
ATOM 712 O O . GLN A 1 89 ? -1.068 -16.019 5.145 1.00 87.00 89 GLN A O 1
ATOM 717 N N . ARG A 1 90 ? -0.769 -13.868 5.703 1.00 86.69 90 ARG A N 1
ATOM 718 C CA . ARG A 1 90 ? -2.121 -13.597 6.228 1.00 86.69 90 ARG A CA 1
ATOM 719 C C . ARG A 1 90 ? -2.913 -12.682 5.284 1.00 86.69 90 ARG A C 1
ATOM 721 O O . ARG A 1 90 ? -3.617 -11.778 5.735 1.00 86.69 90 ARG A O 1
ATOM 728 N N . ALA A 1 91 ? -2.737 -12.856 3.970 1.00 89.25 91 ALA A N 1
ATOM 729 C CA . ALA A 1 91 ? -3.421 -12.045 2.961 1.00 89.25 91 ALA A CA 1
ATOM 730 C C . ALA A 1 91 ? -4.954 -12.142 3.068 1.00 89.25 91 ALA A C 1
ATOM 732 O O . ALA A 1 91 ? -5.638 -11.151 2.824 1.00 89.25 91 ALA A O 1
ATOM 733 N N . ASP A 1 92 ? -5.479 -13.293 3.495 1.00 89.50 92 ASP A N 1
ATOM 734 C CA . ASP A 1 92 ? -6.900 -13.517 3.773 1.00 89.50 92 ASP A CA 1
ATOM 735 C C . ASP A 1 92 ? -7.425 -12.579 4.873 1.00 89.50 92 ASP A C 1
ATOM 737 O O . ASP A 1 92 ? -8.442 -11.904 4.702 1.00 89.50 92 ASP A O 1
ATOM 741 N N . GLN A 1 93 ? -6.700 -12.472 5.989 1.00 89.50 93 GLN A N 1
ATOM 742 C CA . GLN A 1 93 ? -7.097 -11.618 7.105 1.00 89.50 93 GLN A CA 1
ATOM 743 C C . GLN A 1 93 ? -6.971 -10.145 6.745 1.00 89.50 93 GLN A C 1
ATOM 745 O O . GLN A 1 93 ? -7.839 -9.349 7.094 1.00 89.50 93 GLN A O 1
ATOM 750 N N . LEU A 1 94 ? -5.915 -9.795 6.012 1.00 89.88 94 LEU A N 1
ATOM 751 C CA . LEU A 1 94 ? -5.708 -8.447 5.508 1.00 89.88 94 LEU A CA 1
ATOM 752 C C . LEU A 1 94 ? -6.863 -8.032 4.592 1.00 89.88 94 LEU A C 1
ATOM 754 O O . LEU A 1 94 ? -7.445 -6.966 4.783 1.00 89.88 94 LEU A O 1
ATOM 758 N N . PHE A 1 95 ? -7.243 -8.891 3.644 1.00 90.69 95 PHE A N 1
ATOM 759 C CA . PHE A 1 95 ? -8.378 -8.649 2.761 1.00 90.69 95 PHE A CA 1
ATOM 760 C C . PHE A 1 95 ? -9.687 -8.492 3.540 1.00 90.69 95 PHE A C 1
ATOM 762 O O . PHE A 1 95 ? -10.410 -7.523 3.314 1.00 90.69 95 PHE A O 1
ATOM 769 N N . ASN A 1 96 ? -9.970 -9.391 4.487 1.00 90.00 96 ASN A N 1
ATOM 770 C CA . ASN A 1 96 ? -11.170 -9.311 5.321 1.00 90.00 96 ASN A CA 1
ATOM 771 C C . ASN A 1 96 ? -11.223 -8.006 6.120 1.00 90.00 96 ASN A C 1
ATOM 773 O O . ASN A 1 96 ? -12.278 -7.376 6.202 1.00 90.00 96 ASN A O 1
ATOM 777 N N . LEU A 1 97 ? -10.087 -7.568 6.667 1.00 90.12 97 LEU A N 1
ATOM 778 C CA . LEU A 1 97 ? -9.994 -6.319 7.410 1.00 90.12 97 LEU A CA 1
ATOM 779 C C . LEU A 1 97 ? -10.226 -5.114 6.493 1.00 90.12 97 LEU A C 1
ATOM 781 O O . LEU A 1 97 ? -11.032 -4.247 6.814 1.00 90.12 97 LEU A O 1
ATOM 785 N N . VAL A 1 98 ? -9.584 -5.075 5.325 1.00 90.19 98 VAL A N 1
ATOM 786 C CA . VAL A 1 98 ? -9.788 -4.012 4.328 1.00 90.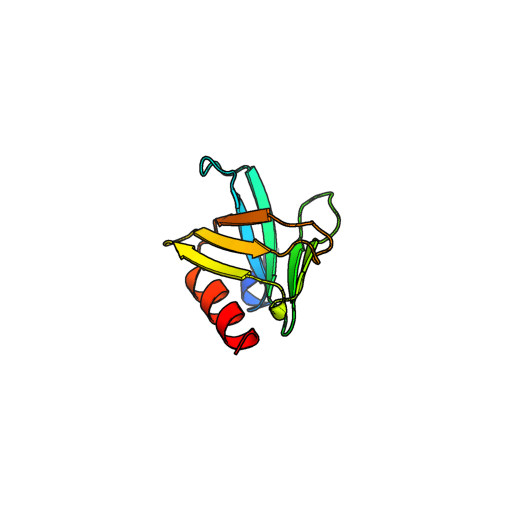19 98 VAL A CA 1
ATOM 787 C C . VAL A 1 98 ? -11.248 -3.943 3.892 1.00 90.19 98 VAL A C 1
ATOM 789 O O . VAL A 1 98 ? -11.831 -2.864 3.888 1.00 90.19 98 VAL A O 1
ATOM 792 N N . GLN A 1 99 ? -11.855 -5.087 3.578 1.00 88.56 99 GLN A N 1
ATOM 793 C CA . GLN A 1 99 ? -13.258 -5.171 3.186 1.00 88.56 99 GLN A CA 1
ATOM 794 C C . GLN A 1 99 ? -14.188 -4.674 4.299 1.00 88.56 99 GLN A C 1
ATOM 796 O O . GLN A 1 99 ? -15.094 -3.896 4.021 1.00 88.56 99 GLN A O 1
ATOM 801 N N . THR A 1 100 ? -13.931 -5.068 5.549 1.00 89.06 100 THR A N 1
ATOM 802 C CA . THR A 1 100 ? -14.720 -4.634 6.714 1.00 89.06 100 THR A CA 1
ATOM 803 C C . THR A 1 100 ? -14.642 -3.121 6.930 1.00 89.06 100 THR A C 1
ATOM 805 O O . THR A 1 100 ? -15.636 -2.522 7.310 1.00 89.06 100 THR A O 1
ATOM 808 N N . ASN A 1 101 ? -13.494 -2.491 6.661 1.00 87.38 101 ASN A N 1
ATOM 809 C CA . ASN A 1 101 ? -13.328 -1.039 6.813 1.00 87.38 101 ASN A CA 1
ATOM 810 C C . ASN A 1 101 ? -13.824 -0.227 5.594 1.00 87.38 101 ASN A C 1
ATOM 812 O O . ASN A 1 101 ? -13.950 0.992 5.678 1.00 87.38 101 ASN A O 1
ATOM 816 N N . ILE A 1 102 ? -14.069 -0.870 4.446 1.00 83.75 102 ILE A N 1
ATOM 817 C CA . ILE A 1 102 ? -14.646 -0.226 3.250 1.00 83.75 102 ILE A CA 1
ATOM 818 C C . ILE A 1 102 ? -16.184 -0.238 3.275 1.00 83.75 102 ILE A C 1
ATOM 820 O O . ILE A 1 102 ? -16.791 0.641 2.659 1.00 83.75 102 ILE A O 1
ATOM 824 N N . GLN A 1 103 ? -16.787 -1.237 3.928 1.00 65.62 103 GLN A N 1
ATOM 825 C CA . GLN A 1 103 ? -18.235 -1.461 3.985 1.00 65.62 103 GLN A CA 1
ATOM 826 C C . GLN A 1 103 ? -18.961 -0.442 4.871 1.00 65.62 103 GLN A C 1
ATOM 828 O O . GLN A 1 103 ? -20.069 -0.032 4.454 1.00 65.62 103 GLN A O 1
#

pLDDT: mean 82.32, std 12.96, range [44.31, 92.75]

Sequence (103 aa):
MGCVNSRTDINDLHPNIFQVMNVDDFGNLLTSGRLEVTESDLVLYQRGKRPLKWPLRCLRRYGYDSEIFSFESGRRCSTGAGIYAFKCQRADQLFNLVQTNIQ

Foldseek 3Di:
DDPPPPPPPVCNVAVQKFWWFWADPVRDGDAIWIWGDDLFWIWIGGPPDDIFIAGLLQWPDWDADQQKTKTFGDCPGPVGTDITIIGTNVNVSNVVSSVVSND